Protein AF-A0A914YMR9-F1 (afdb_monomer_lite)

Secondary structure (DSSP, 8-state):
----TTTGGGG-HHHHHHHHHHHS-SS--HHHHHHHHHHHT--HHHHHHHHGGG-S-----HHHHH-HHHHHHHT---TTS----TTGGGHHHHHHHHH-----HHHHHHHHHHHHHHHHHHHHHHHHHHHTT-

Sequence (134 aa):
MCVCKWIRKYQDLERVDSLYQKESPDVMDIEDLVATAKKFKHCPYFKTQSMLENADLVLLPYNYVFDPKVRSAMKIQLKGNILIIDEAHNLESTCEDSVSIEWSSKDNALCINEARKVLQLLVDEEERKRDEGV

Radius of gyration: 22.13 Å; chains: 1; bounding box: 65×26×51 Å

Organism: NCBI:txid310955

pLDDT: mean 87.59, std 9.96, range [43.69, 97.81]

InterPro domains:
  IPR010614 RAD3-like helicase, DEAD [PF06733] (10-106)
  IPR014013 Helicase superfamily 1/2, ATP-binding domain, DinG/Rad3-type [PS51193] (1-134)
  IPR027417 P-loop containing nucleoside triphosphate hydrolase [G3DSA:3.40.50.300] (1-131)
  IPR045028 Helicase superfamily 1/2, DinG/Rad3-like [PTHR11472] (9-128)

Foldseek 3Di:
DDDDQAAVVVPPPVVLVVQCVVPQDPDDDPVSLVVSCVVVSHDSVVVVLVCQVVDPDDDDDLCCVQQPVNVVVSVDDCPPHDDDDDPCVCVVVVNVVSPDDDDDPVVVVVVVVVVVVVVVVVVVVVVVCVVVVD

Structure (mmCIF, N/CA/C/O backbone):
data_AF-A0A914YMR9-F1
#
_entry.id   AF-A0A914YMR9-F1
#
loop_
_atom_site.group_PDB
_atom_site.id
_atom_site.type_symbol
_atom_site.label_atom_id
_atom_site.label_alt_id
_atom_site.label_comp_id
_atom_site.label_asym_id
_atom_site.label_entity_id
_atom_site.label_seq_id
_atom_site.pdbx_PDB_ins_code
_atom_site.Cartn_x
_atom_site.Cartn_y
_atom_site.Cartn_z
_atom_site.occupancy
_atom_site.B_iso_or_equiv
_atom_site.auth_seq_id
_atom_site.auth_comp_id
_atom_site.auth_asym_id
_atom_site.auth_atom_id
_atom_site.pdbx_PDB_model_num
ATOM 1 N N . MET A 1 1 ? 23.369 2.412 5.338 1.00 43.69 1 MET A N 1
ATOM 2 C CA . MET A 1 1 ? 22.050 1.744 5.397 1.00 43.69 1 MET A CA 1
ATOM 3 C C . MET A 1 1 ? 21.226 2.417 6.495 1.00 43.69 1 MET A C 1
ATOM 5 O O . MET A 1 1 ? 21.575 2.289 7.662 1.00 43.69 1 MET A O 1
ATOM 9 N N . CYS A 1 2 ? 20.218 3.222 6.147 1.00 48.56 2 CYS A N 1
ATOM 10 C CA . CYS A 1 2 ? 19.389 3.916 7.140 1.00 48.56 2 CYS A CA 1
ATOM 11 C C . CYS A 1 2 ? 18.369 2.941 7.734 1.00 48.56 2 CYS A C 1
ATOM 13 O O . CYS A 1 2 ? 17.413 2.559 7.066 1.00 48.56 2 CYS A O 1
ATOM 15 N N . VAL A 1 3 ? 18.564 2.530 8.986 1.00 72.69 3 VAL A N 1
ATOM 16 C CA . VAL A 1 3 ? 17.576 1.725 9.715 1.00 72.69 3 VAL A CA 1
ATOM 17 C C . VAL A 1 3 ? 16.615 2.679 10.416 1.00 72.69 3 VAL A C 1
ATOM 19 O O . VAL A 1 3 ? 17.034 3.511 11.222 1.00 72.69 3 VAL A O 1
ATOM 22 N N . CYS A 1 4 ? 15.319 2.571 10.121 1.00 77.69 4 CYS A N 1
ATOM 23 C CA . CYS A 1 4 ? 14.297 3.356 10.806 1.00 77.69 4 CYS A CA 1
ATOM 24 C C . CYS A 1 4 ? 14.356 3.093 12.320 1.00 77.69 4 CYS A C 1
ATOM 26 O O . CYS A 1 4 ? 14.244 1.953 12.768 1.00 77.69 4 CYS A O 1
ATOM 28 N N . LYS A 1 5 ? 14.474 4.153 13.130 1.00 78.62 5 LYS A N 1
ATOM 29 C CA . LYS A 1 5 ? 14.534 4.077 14.606 1.00 78.62 5 LYS A CA 1
ATOM 30 C C . LYS A 1 5 ? 13.371 3.290 15.233 1.00 78.62 5 LYS A C 1
ATOM 32 O O . LYS A 1 5 ? 13.504 2.763 16.334 1.00 78.62 5 LYS A O 1
ATOM 37 N N . TRP A 1 6 ? 12.242 3.217 14.535 1.00 79.62 6 TRP A N 1
ATOM 38 C CA . TRP A 1 6 ? 10.972 2.713 15.045 1.00 79.62 6 TRP A CA 1
ATOM 39 C C . TRP A 1 6 ? 10.665 1.283 14.580 1.00 79.62 6 TRP A C 1
ATOM 41 O O . TRP A 1 6 ? 9.792 0.643 15.156 1.00 79.62 6 TRP A O 1
ATOM 51 N N . ILE A 1 7 ? 11.407 0.753 13.595 1.00 75.19 7 ILE A N 1
ATOM 52 C CA . ILE A 1 7 ? 11.175 -0.598 13.053 1.00 75.19 7 ILE A CA 1
ATOM 53 C C . ILE A 1 7 ? 11.583 -1.697 14.039 1.00 75.19 7 ILE A C 1
ATOM 55 O O . ILE A 1 7 ? 10.900 -2.703 14.165 1.00 75.19 7 ILE A O 1
ATOM 59 N N . ARG A 1 8 ? 12.657 -1.487 14.813 1.00 63.59 8 ARG A N 1
ATOM 60 C CA . ARG A 1 8 ? 13.164 -2.485 15.776 1.00 63.59 8 ARG A CA 1
ATOM 61 C C . ARG A 1 8 ? 12.211 -2.731 16.946 1.00 63.59 8 ARG A C 1
ATOM 63 O O . ARG A 1 8 ? 12.242 -3.795 17.543 1.00 63.59 8 ARG A O 1
ATOM 70 N N . LYS A 1 9 ? 11.360 -1.754 17.265 1.00 61.53 9 LYS A N 1
ATOM 71 C CA . LYS A 1 9 ? 10.364 -1.855 18.340 1.00 61.53 9 LYS A CA 1
ATOM 72 C C . LYS A 1 9 ? 9.051 -2.500 17.897 1.00 61.53 9 LYS A C 1
ATOM 74 O O . LYS A 1 9 ? 8.181 -2.692 18.732 1.00 61.53 9 LYS A O 1
ATOM 79 N N . TYR A 1 10 ? 8.925 -2.858 16.616 1.00 63.47 10 TYR A N 1
ATOM 80 C CA . TYR A 1 10 ? 7.793 -3.637 16.110 1.00 63.47 10 TYR A CA 1
ATOM 81 C C . TYR A 1 10 ? 7.740 -5.059 16.694 1.00 63.47 10 TYR A C 1
ATOM 83 O O . TYR A 1 10 ? 6.703 -5.698 16.648 1.00 63.47 10 TYR A O 1
ATOM 91 N N . GLN A 1 11 ? 8.840 -5.561 17.259 1.00 63.53 11 GLN A N 1
ATOM 92 C CA . GLN A 1 11 ? 8.945 -6.954 17.703 1.00 63.53 11 GLN A CA 1
ATOM 93 C C . GLN A 1 11 ? 8.180 -7.273 19.005 1.00 63.53 11 GLN A C 1
ATOM 95 O O . GLN A 1 11 ? 8.029 -8.447 19.319 1.00 63.53 11 GLN A O 1
ATOM 100 N N . ASP A 1 12 ? 7.684 -6.271 19.740 1.00 72.56 12 ASP A N 1
ATOM 101 C CA . ASP A 1 12 ? 6.916 -6.449 20.988 1.00 72.56 12 ASP A CA 1
ATOM 102 C C . ASP A 1 12 ? 5.435 -6.072 20.775 1.00 72.56 12 ASP A C 1
ATOM 104 O O . ASP A 1 12 ? 4.950 -5.047 21.260 1.00 72.56 12 ASP A O 1
ATOM 108 N N . LEU A 1 13 ? 4.740 -6.860 19.945 1.00 68.62 13 LEU A N 1
ATOM 109 C CA . LEU A 1 13 ? 3.373 -6.572 19.487 1.00 68.62 13 LEU A CA 1
ATOM 110 C C . LEU A 1 13 ? 2.341 -6.609 20.620 1.00 68.62 13 LEU A C 1
ATOM 112 O O . LEU A 1 13 ? 1.563 -5.668 20.756 1.00 68.62 13 LEU A O 1
ATOM 116 N N . GLU A 1 14 ? 2.381 -7.626 21.484 1.00 76.31 14 GLU A N 1
ATOM 117 C CA . GLU A 1 14 ? 1.386 -7.821 22.554 1.00 76.31 14 GLU A CA 1
ATOM 118 C C . GLU A 1 14 ? 1.354 -6.646 23.545 1.00 76.31 14 GLU A C 1
ATOM 120 O O . GLU A 1 14 ? 0.294 -6.142 23.942 1.00 76.31 14 GLU A O 1
ATOM 125 N N . ARG A 1 15 ? 2.536 -6.142 23.921 1.00 80.00 15 ARG A N 1
ATOM 126 C CA . ARG A 1 15 ? 2.648 -4.972 24.794 1.00 80.00 15 ARG A CA 1
ATOM 127 C C . ARG A 1 15 ? 2.110 -3.715 24.114 1.00 80.00 15 ARG A C 1
ATOM 129 O O . ARG A 1 15 ? 1.497 -2.878 24.770 1.00 80.00 15 ARG A O 1
ATOM 136 N N . VAL A 1 16 ? 2.355 -3.545 22.818 1.00 79.62 16 VAL A N 1
ATOM 137 C CA . VAL A 1 16 ? 1.889 -2.366 22.076 1.00 79.62 16 VAL A CA 1
ATOM 138 C C . VAL A 1 16 ? 0.377 -2.421 21.856 1.00 79.62 16 VAL A C 1
ATOM 140 O O . VAL A 1 16 ? -0.281 -1.390 21.967 1.00 79.62 16 VAL A O 1
ATOM 143 N N . ASP A 1 17 ? -0.198 -3.595 21.604 1.00 83.12 17 ASP A N 1
ATOM 144 C CA . ASP A 1 17 ? -1.645 -3.772 21.441 1.00 83.12 17 ASP A CA 1
ATOM 145 C C . ASP A 1 17 ? -2.414 -3.404 22.714 1.00 83.12 17 ASP A C 1
ATOM 147 O O . ASP A 1 17 ? -3.349 -2.605 22.652 1.00 83.12 17 ASP A O 1
ATOM 151 N N . SER A 1 18 ? -1.954 -3.868 23.879 1.00 84.00 18 SER A N 1
ATOM 152 C CA . SER A 1 18 ? -2.572 -3.514 25.167 1.00 84.00 18 SER A CA 1
ATOM 153 C C . SER A 1 18 ? -2.491 -2.016 25.500 1.00 84.00 18 SER A C 1
ATOM 155 O O . SER A 1 18 ? -3.432 -1.453 26.063 1.00 84.00 18 SER A O 1
ATOM 157 N N . LEU A 1 19 ? -1.399 -1.337 25.127 1.00 84.19 19 LEU A N 1
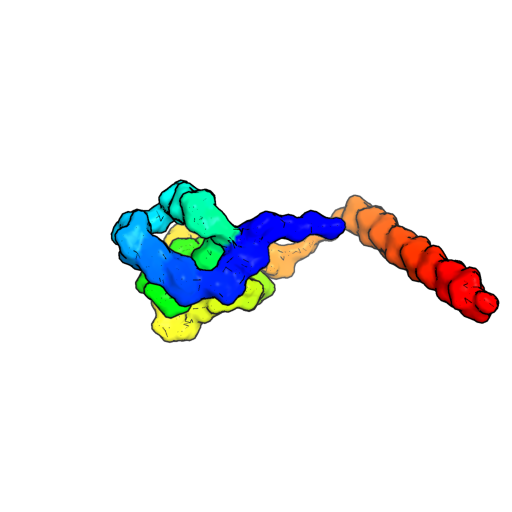ATOM 158 C CA . LEU A 1 19 ? -1.264 0.118 25.286 1.00 84.19 19 LEU A CA 1
ATOM 159 C C . LEU A 1 19 ? -2.244 0.882 24.395 1.00 84.19 19 LEU A C 1
ATOM 161 O O . LEU A 1 19 ? -2.878 1.834 24.852 1.00 84.19 19 LEU A O 1
ATOM 165 N N . TYR A 1 20 ? -2.387 0.442 23.144 1.00 85.75 20 TYR A N 1
ATOM 166 C CA . TYR A 1 20 ? -3.351 1.010 22.209 1.00 85.75 20 TYR A CA 1
ATOM 167 C C . TYR A 1 20 ? -4.777 0.838 22.720 1.00 85.75 20 TYR A C 1
ATOM 169 O O . TYR A 1 20 ? -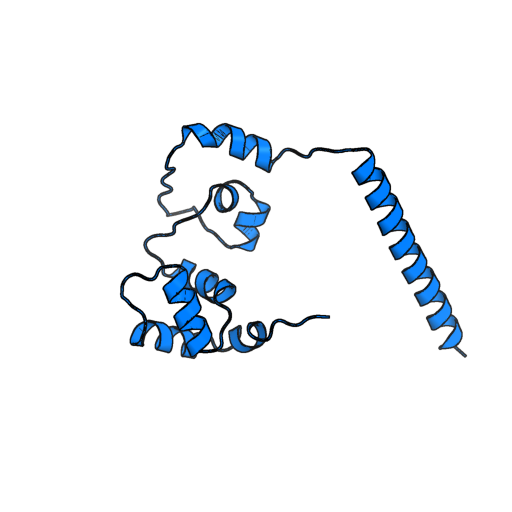5.513 1.814 22.769 1.00 85.75 20 TYR A O 1
ATOM 177 N N . GLN A 1 21 ? -5.148 -0.351 23.184 1.00 83.62 21 GLN A N 1
ATOM 178 C CA . GLN A 1 21 ? -6.498 -0.612 23.680 1.00 83.62 21 GLN A CA 1
ATOM 179 C C . GLN A 1 21 ? -6.862 0.222 24.920 1.00 83.62 21 GLN A C 1
ATOM 181 O O . GLN A 1 21 ? -8.028 0.534 25.138 1.00 83.62 21 GLN A O 1
ATOM 186 N N . LYS A 1 22 ? -5.873 0.586 25.745 1.00 83.94 22 LYS A N 1
ATOM 187 C CA . LYS A 1 22 ? -6.096 1.344 26.982 1.00 83.94 22 LYS A CA 1
ATOM 188 C C . LYS A 1 22 ? -6.141 2.859 26.782 1.00 83.94 22 LYS A C 1
ATOM 190 O O . LYS A 1 22 ? -6.833 3.543 27.531 1.00 83.94 22 LYS A O 1
ATOM 195 N N . GLU A 1 23 ? -5.340 3.388 25.861 1.00 80.75 23 GLU A N 1
ATOM 196 C CA . GLU A 1 23 ? -5.101 4.834 25.752 1.00 80.75 23 GLU A CA 1
ATOM 197 C C . GLU A 1 23 ? -5.553 5.450 24.424 1.00 80.75 23 GLU A C 1
ATOM 199 O O . GLU A 1 23 ? -5.457 6.669 24.277 1.00 80.75 23 GLU A O 1
ATOM 204 N N . SER A 1 24 ? -6.027 4.645 23.470 1.00 79.38 24 SER A N 1
ATOM 205 C CA . SER A 1 24 ? -6.518 5.159 22.189 1.00 79.38 24 SER A CA 1
ATOM 206 C C . SER A 1 24 ? -7.979 5.594 22.277 1.00 79.38 24 SER A C 1
ATOM 208 O O . SER A 1 24 ? -8.753 4.977 23.013 1.00 79.38 24 SER A O 1
ATOM 210 N N . PRO A 1 25 ? -8.377 6.622 21.510 1.00 79.62 25 PRO A N 1
ATOM 211 C CA . PRO A 1 25 ? -9.785 6.908 21.273 1.00 79.62 25 PRO A CA 1
ATOM 212 C C . PRO A 1 25 ? -10.476 5.740 20.550 1.00 79.62 25 PRO A C 1
ATOM 214 O O . PRO A 1 25 ? -9.821 4.917 19.911 1.00 79.62 25 PRO A O 1
ATOM 217 N N . ASP A 1 26 ? -11.806 5.698 20.657 1.00 79.44 26 ASP A N 1
ATOM 218 C CA . ASP A 1 26 ? -12.657 4.641 20.085 1.00 79.44 26 ASP A CA 1
ATOM 219 C C . ASP A 1 26 ? -12.586 4.610 18.546 1.00 79.44 26 ASP A C 1
ATOM 221 O O . ASP A 1 26 ? -12.527 3.555 17.923 1.00 79.44 26 ASP A O 1
ATOM 225 N N . VAL A 1 27 ? -12.493 5.793 17.930 1.00 84.81 27 VAL A N 1
ATOM 226 C CA . VAL A 1 27 ? -12.213 5.971 16.502 1.00 84.81 27 VAL A CA 1
ATOM 227 C C . VAL A 1 27 ? -10.924 6.768 16.377 1.00 84.81 27 VAL A C 1
ATOM 229 O O . VAL A 1 27 ? -10.825 7.867 16.916 1.00 84.81 27 VAL A O 1
ATOM 232 N N . MET A 1 28 ? -9.939 6.195 15.688 1.00 86.12 28 MET A N 1
ATOM 233 C CA . MET A 1 28 ? -8.610 6.774 15.509 1.00 86.12 28 MET A CA 1
ATOM 234 C C . MET A 1 28 ? -8.430 7.221 14.060 1.00 86.12 28 MET A C 1
ATOM 236 O O . MET A 1 28 ? -8.537 6.402 13.146 1.00 86.12 28 MET A O 1
ATOM 240 N N . ASP A 1 29 ? -8.118 8.498 13.857 1.00 90.06 29 ASP A N 1
ATOM 241 C CA . ASP A 1 29 ? -7.671 9.007 12.562 1.00 90.06 29 ASP A CA 1
ATOM 242 C C . ASP A 1 29 ? -6.142 8.871 12.388 1.00 90.06 29 ASP A C 1
ATOM 244 O O . ASP A 1 29 ? -5.427 8.274 13.204 1.00 90.06 29 ASP A O 1
ATOM 248 N N . ILE A 1 30 ? -5.616 9.369 11.268 1.00 91.00 30 ILE A N 1
ATOM 249 C CA . ILE A 1 30 ? -4.187 9.257 10.951 1.00 91.00 30 ILE A CA 1
ATOM 250 C C . ILE A 1 30 ? -3.352 10.089 11.936 1.00 91.00 30 ILE A C 1
ATOM 252 O O . ILE A 1 30 ? -2.258 9.677 12.341 1.00 91.00 30 ILE A O 1
ATOM 256 N N . GLU A 1 31 ? -3.852 11.250 12.336 1.00 92.00 31 GLU A N 1
ATOM 257 C CA . GLU A 1 31 ? -3.211 12.187 13.245 1.00 92.00 31 GLU A CA 1
ATOM 258 C C . GLU A 1 31 ? -3.084 11.592 14.655 1.00 92.00 31 GL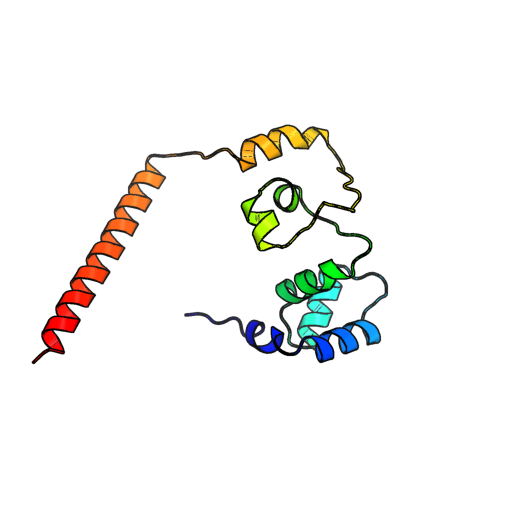U A C 1
ATOM 260 O O . GLU A 1 31 ? -1.986 11.595 15.232 1.00 92.00 31 GLU A O 1
ATOM 265 N N . ASP A 1 32 ? -4.159 10.997 15.165 1.00 91.50 32 ASP A N 1
ATOM 266 C CA . ASP A 1 32 ? -4.222 10.287 16.441 1.00 91.50 32 ASP A CA 1
ATOM 267 C C . ASP A 1 32 ? -3.309 9.064 16.449 1.00 91.50 32 ASP A C 1
ATOM 269 O O . ASP A 1 32 ? -2.562 8.834 17.411 1.00 91.50 32 ASP A O 1
ATOM 273 N N . LEU A 1 33 ? -3.292 8.303 15.351 1.00 90.12 33 LEU A N 1
ATOM 274 C CA . LEU A 1 33 ? -2.383 7.175 15.176 1.00 90.12 33 LEU A CA 1
ATOM 275 C C . LEU A 1 33 ? -0.928 7.625 15.281 1.00 90.12 33 LEU A C 1
ATOM 277 O O . LEU A 1 33 ? -0.129 6.998 15.981 1.00 90.12 33 LEU A O 1
ATOM 281 N N . VAL A 1 34 ? -0.561 8.709 14.595 1.00 91.31 34 VAL A N 1
ATOM 282 C CA . VAL A 1 34 ? 0.803 9.244 14.614 1.00 91.31 34 VAL A CA 1
ATOM 283 C C . VAL A 1 34 ? 1.161 9.791 15.998 1.00 91.31 34 VAL A C 1
ATOM 285 O O . VAL A 1 34 ? 2.289 9.582 16.461 1.00 91.31 34 VAL A O 1
ATOM 288 N N . ALA A 1 35 ? 0.238 10.475 16.676 1.00 90.75 35 ALA A N 1
ATOM 289 C CA . ALA A 1 35 ? 0.445 10.996 18.026 1.00 90.75 35 ALA A CA 1
ATOM 290 C C . ALA A 1 35 ? 0.673 9.862 19.039 1.00 90.75 35 ALA A C 1
ATOM 292 O O . ALA A 1 35 ? 1.671 9.861 19.773 1.00 90.75 35 ALA A O 1
ATOM 293 N N . THR A 1 36 ? -0.192 8.851 19.007 1.00 89.56 36 THR A N 1
ATOM 294 C CA . THR A 1 36 ? -0.109 7.646 19.840 1.00 89.56 36 THR A CA 1
ATOM 295 C C . THR A 1 36 ? 1.180 6.876 19.555 1.00 89.56 36 THR A C 1
ATOM 297 O O . THR A 1 36 ? 1.924 6.511 20.474 1.00 89.56 36 THR A O 1
ATOM 300 N N . ALA A 1 37 ? 1.543 6.750 18.278 1.00 88.62 37 ALA A N 1
ATOM 301 C CA . ALA A 1 37 ? 2.760 6.064 17.884 1.00 88.62 37 ALA A CA 1
ATOM 302 C C . ALA A 1 37 ? 4.017 6.751 18.400 1.00 88.62 37 ALA A C 1
ATOM 304 O O . ALA A 1 37 ? 4.912 6.089 18.939 1.00 88.62 37 ALA A O 1
ATOM 305 N N . LYS A 1 38 ? 4.060 8.087 18.319 1.00 88.31 38 LYS A N 1
ATOM 306 C CA . LYS A 1 38 ? 5.146 8.902 18.876 1.00 88.31 38 LYS A CA 1
ATOM 307 C C . LYS A 1 38 ? 5.279 8.720 20.386 1.00 88.31 38 LYS A C 1
ATOM 309 O O . LYS A 1 38 ? 6.405 8.562 20.866 1.00 88.31 38 LYS A O 1
ATOM 314 N N . LYS A 1 39 ? 4.158 8.696 21.114 1.00 88.38 39 LYS A N 1
ATOM 315 C CA . LY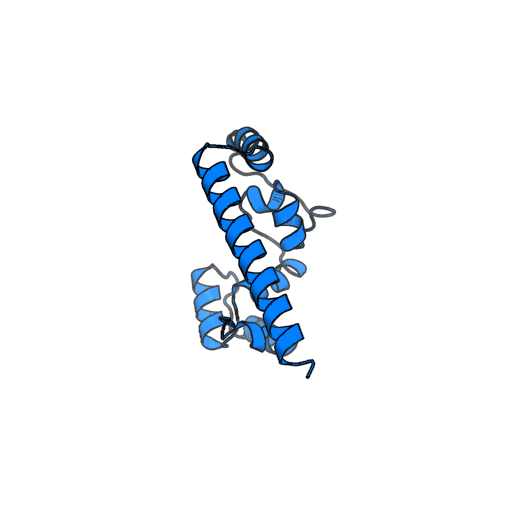S A 1 39 ? 4.119 8.481 22.569 1.00 88.38 39 LYS A CA 1
ATOM 316 C C . LYS A 1 39 ? 4.733 7.133 22.953 1.00 88.38 39 LYS A C 1
ATOM 318 O O . LYS A 1 39 ? 5.617 7.077 23.809 1.00 88.38 39 LYS A O 1
ATOM 323 N N . PHE A 1 40 ? 4.338 6.063 22.266 1.00 86.12 40 PHE A N 1
ATOM 324 C CA . PHE A 1 40 ? 4.782 4.698 22.572 1.00 86.12 40 PHE A CA 1
ATOM 325 C C . PHE A 1 40 ? 6.078 4.273 21.884 1.00 86.12 40 PHE A C 1
ATOM 327 O O . PHE A 1 40 ? 6.622 3.203 22.160 1.00 86.12 40 PHE A O 1
ATOM 334 N N . LYS A 1 41 ? 6.648 5.137 21.046 1.00 86.31 41 LYS A N 1
ATOM 335 C CA . LYS A 1 41 ? 7.908 4.877 20.353 1.00 86.31 41 LYS A CA 1
ATOM 336 C C . LYS A 1 41 ? 7.842 3.702 19.354 1.00 86.31 41 LYS A C 1
ATOM 338 O O . LYS A 1 41 ? 8.853 3.016 19.214 1.00 86.31 41 LYS A O 1
ATOM 343 N N . HIS A 1 42 ? 6.729 3.488 18.634 1.00 86.25 42 HIS A N 1
ATOM 344 C CA . HIS A 1 42 ? 6.636 2.469 17.563 1.00 86.25 42 HIS A CA 1
ATOM 345 C C . HIS A 1 42 ? 6.347 3.044 16.162 1.00 86.25 42 HIS A C 1
ATOM 347 O O . HIS A 1 42 ? 5.981 4.206 15.991 1.00 86.25 42 HIS A O 1
ATOM 353 N N . CYS A 1 43 ? 6.525 2.215 15.133 1.00 88.31 43 CYS A N 1
ATOM 354 C CA . CYS A 1 43 ? 6.235 2.602 13.758 1.00 88.31 43 CYS A CA 1
ATOM 355 C C . CYS A 1 43 ? 4.718 2.538 13.481 1.00 88.31 43 CYS A C 1
ATOM 357 O O . CYS A 1 43 ? 4.157 1.445 13.591 1.00 88.31 43 CYS A O 1
ATOM 359 N N . PRO A 1 44 ? 4.048 3.651 13.121 1.00 89.50 44 PRO A N 1
ATOM 360 C CA . PRO A 1 44 ? 2.609 3.649 12.837 1.00 89.50 44 PRO A CA 1
ATOM 361 C C . PRO A 1 44 ? 2.261 2.793 11.614 1.00 89.50 44 PRO A C 1
ATOM 363 O O . PRO A 1 44 ? 1.277 2.072 11.653 1.00 89.50 44 PRO A O 1
ATOM 366 N N . TYR A 1 45 ? 3.120 2.783 10.589 1.00 89.56 45 TYR A N 1
ATOM 367 C CA . TYR A 1 45 ? 2.943 1.982 9.371 1.00 89.56 45 TYR A CA 1
ATOM 368 C C . TYR A 1 45 ? 2.771 0.481 9.650 1.00 89.56 45 TYR A C 1
ATOM 370 O O . TYR A 1 45 ? 1.863 -0.160 9.138 1.00 89.56 45 TYR A O 1
ATOM 378 N N . PHE A 1 46 ? 3.641 -0.101 10.476 1.00 86.81 46 PHE A N 1
ATOM 379 C CA . PHE A 1 46 ? 3.538 -1.528 10.781 1.00 86.81 46 PHE A CA 1
ATOM 380 C C . PHE A 1 46 ? 2.438 -1.828 11.806 1.00 86.81 46 PHE A C 1
ATOM 382 O O . PHE A 1 46 ? 1.904 -2.934 11.827 1.00 86.81 46 PHE A O 1
ATOM 389 N N . LYS A 1 47 ? 2.080 -0.845 12.642 1.00 87.12 47 LYS A N 1
ATOM 390 C CA . LYS A 1 47 ? 0.970 -0.971 13.590 1.00 87.12 47 LYS A CA 1
ATOM 391 C C . LYS A 1 47 ? -0.382 -0.987 12.876 1.00 87.12 47 LYS A C 1
ATOM 393 O O . LYS A 1 47 ? -1.211 -1.821 13.207 1.00 87.12 47 LYS A O 1
ATOM 398 N N . THR A 1 48 ? -0.605 -0.138 11.874 1.00 88.62 48 THR A N 1
ATOM 399 C CA . THR A 1 48 ? -1.844 -0.202 11.078 1.00 88.62 48 THR A CA 1
ATOM 400 C C . THR A 1 48 ? -1.973 -1.524 10.341 1.00 88.62 48 THR A C 1
ATOM 402 O O . THR A 1 48 ? -3.067 -2.072 10.261 1.00 88.62 48 THR A O 1
ATOM 405 N N . GLN A 1 49 ? -0.855 -2.088 9.877 1.00 87.88 49 GLN A N 1
ATOM 406 C CA . GLN A 1 49 ? -0.861 -3.411 9.264 1.00 87.88 49 GLN A CA 1
ATOM 407 C C . GLN A 1 49 ? -1.285 -4.518 10.243 1.00 87.88 49 GLN A C 1
ATOM 409 O O . GLN A 1 49 ? -2.007 -5.419 9.833 1.00 87.88 49 GLN A O 1
ATOM 414 N N . SER A 1 50 ? -0.881 -4.465 11.521 1.00 86.06 50 SER A N 1
ATOM 415 C CA . SER A 1 50 ? -1.336 -5.450 12.518 1.00 86.06 50 SER A CA 1
ATOM 416 C C . SER A 1 50 ? -2.783 -5.219 12.962 1.00 86.06 50 SER A C 1
ATOM 418 O O . SER A 1 50 ? -3.486 -6.170 13.280 1.00 86.06 50 SER A O 1
ATOM 420 N N . MET A 1 51 ? -3.255 -3.969 12.952 1.00 87.31 51 MET A N 1
ATOM 421 C CA . MET A 1 51 ? -4.652 -3.639 13.259 1.00 87.31 51 MET A CA 1
ATOM 422 C C . MET A 1 51 ? -5.629 -4.145 12.192 1.00 87.31 51 MET A C 1
ATOM 424 O O . MET A 1 51 ? -6.781 -4.402 12.520 1.00 87.31 51 MET A O 1
ATOM 428 N N . LEU A 1 52 ? -5.170 -4.332 10.949 1.00 89.38 52 LEU A N 1
ATOM 429 C CA . LEU A 1 52 ? -5.995 -4.798 9.831 1.00 89.38 52 LEU A CA 1
ATOM 430 C C . LEU A 1 52 ? -6.705 -6.132 10.115 1.00 89.38 52 LEU A C 1
ATOM 432 O O . LEU A 1 52 ? -7.823 -6.327 9.654 1.00 89.38 52 LEU A O 1
ATOM 436 N N . GLU A 1 53 ? -6.077 -7.036 10.873 1.00 86.25 53 GLU A N 1
ATOM 437 C CA . GLU A 1 53 ? -6.638 -8.360 11.189 1.00 86.25 53 GLU A CA 1
ATOM 438 C C . GLU A 1 53 ? -7.876 -8.292 12.096 1.00 86.25 53 GLU A C 1
ATOM 440 O O . GLU A 1 53 ? -8.722 -9.179 12.030 1.00 86.25 53 GLU A O 1
ATOM 445 N N . ASN A 1 54 ? -7.995 -7.239 12.910 1.00 86.31 54 ASN A N 1
ATOM 446 C CA . ASN A 1 54 ? -9.077 -7.061 13.884 1.00 86.31 54 ASN A CA 1
ATOM 447 C C . ASN A 1 54 ? -9.968 -5.846 13.564 1.00 86.31 54 ASN A C 1
ATOM 449 O O . ASN A 1 54 ? -10.731 -5.411 14.421 1.00 86.31 54 ASN A O 1
ATOM 453 N N . ALA A 1 55 ? -9.829 -5.250 12.377 1.00 89.38 55 ALA A N 1
ATOM 454 C CA . ALA A 1 55 ? -10.569 -4.053 11.999 1.00 89.38 55 ALA A CA 1
ATOM 455 C C . ALA A 1 55 ? -11.932 -4.406 11.385 1.00 89.38 55 ALA A C 1
ATOM 457 O O . ALA A 1 55 ? -12.001 -5.185 10.436 1.00 89.38 55 ALA A O 1
ATOM 458 N N . ASP A 1 56 ? -12.996 -3.764 11.869 1.00 90.69 56 ASP A N 1
ATOM 459 C CA . ASP A 1 56 ? -14.348 -3.910 11.308 1.00 90.69 56 ASP A CA 1
ATOM 460 C C . ASP A 1 56 ? -14.545 -3.095 10.017 1.00 90.69 56 ASP A C 1
ATOM 462 O O . ASP A 1 56 ? -15.299 -3.482 9.124 1.00 90.69 56 ASP A O 1
ATOM 466 N N . LEU A 1 57 ? -13.858 -1.952 9.911 1.00 91.88 57 LEU A N 1
ATOM 467 C CA . LEU A 1 57 ? -13.897 -1.051 8.763 1.00 91.88 57 LEU A CA 1
ATOM 468 C C . LEU A 1 57 ? -12.477 -0.635 8.389 1.00 91.88 57 LEU A C 1
ATOM 470 O O . LEU A 1 57 ? -11.705 -0.177 9.230 1.00 91.88 57 LEU A O 1
ATOM 474 N N . VAL A 1 58 ? -12.156 -0.744 7.103 1.00 92.12 58 VAL A N 1
ATOM 475 C CA . VAL A 1 58 ? -10.851 -0.359 6.568 1.00 92.12 58 VAL A CA 1
ATOM 476 C C . VAL A 1 58 ? -11.069 0.591 5.403 1.00 92.12 58 VAL A C 1
ATOM 478 O O . VAL A 1 58 ? -11.660 0.221 4.390 1.00 92.12 58 VAL A O 1
ATOM 481 N N . LEU A 1 59 ? -10.570 1.816 5.543 1.00 93.12 59 LEU A N 1
ATOM 482 C CA . LEU A 1 59 ? -10.556 2.794 4.461 1.00 93.12 59 LEU A CA 1
ATOM 483 C C . LEU A 1 59 ? -9.267 2.613 3.661 1.00 93.12 59 LEU A C 1
ATOM 485 O O . LEU A 1 59 ? -8.167 2.739 4.200 1.00 93.12 59 LEU A O 1
ATOM 489 N N . LEU A 1 60 ? -9.405 2.283 2.379 1.00 92.50 60 LEU A N 1
ATOM 490 C CA . LEU A 1 60 ? -8.286 1.984 1.492 1.00 92.50 60 LEU A CA 1
ATOM 491 C C . LEU A 1 60 ? -8.403 2.800 0.204 1.00 92.50 60 LEU A C 1
ATOM 493 O O . LEU A 1 60 ? -9.490 2.861 -0.372 1.00 92.50 60 LEU A O 1
ATOM 497 N N . PRO A 1 61 ? -7.298 3.367 -0.305 1.00 92.31 61 PRO A N 1
ATOM 498 C CA . PRO A 1 61 ? -7.267 3.873 -1.668 1.00 92.31 61 PRO A CA 1
ATOM 499 C C . PRO A 1 61 ? -7.340 2.713 -2.675 1.00 92.31 61 PRO A C 1
ATOM 501 O O . PRO A 1 61 ? -6.949 1.580 -2.377 1.00 92.31 61 PRO A O 1
ATOM 504 N N . TYR A 1 62 ? -7.780 2.989 -3.901 1.00 93.75 62 TYR A N 1
ATOM 505 C CA . TYR A 1 62 ? -7.984 1.965 -4.932 1.00 93.75 62 TYR A CA 1
ATOM 506 C C . TYR A 1 62 ? -6.752 1.109 -5.236 1.00 93.75 62 TYR A C 1
ATOM 508 O O . TYR A 1 62 ? -6.872 -0.108 -5.382 1.00 93.75 62 TYR A O 1
ATOM 516 N N . ASN A 1 63 ? -5.555 1.698 -5.284 1.00 91.19 63 ASN A N 1
ATOM 517 C CA . ASN A 1 63 ? -4.335 0.956 -5.604 1.00 91.19 63 ASN A CA 1
ATOM 518 C C . ASN A 1 63 ? -4.034 -0.159 -4.584 1.00 91.19 63 ASN A C 1
ATOM 520 O O . ASN A 1 63 ? -3.434 -1.163 -4.942 1.00 91.19 63 ASN A O 1
ATOM 524 N N . TYR A 1 64 ? -4.513 -0.062 -3.341 1.00 92.69 64 TYR A N 1
ATOM 525 C CA . TYR A 1 64 ? -4.333 -1.117 -2.335 1.00 92.69 64 TYR A CA 1
ATOM 526 C C . TYR A 1 64 ? -5.214 -2.345 -2.602 1.00 92.69 64 TYR A C 1
ATOM 528 O O . TYR A 1 64 ? -4.931 -3.437 -2.105 1.00 92.69 64 TYR A O 1
ATOM 536 N N . VAL A 1 65 ? -6.279 -2.171 -3.385 1.00 92.69 65 VAL A N 1
ATOM 537 C CA . VAL A 1 65 ? -7.242 -3.215 -3.742 1.00 92.69 65 VAL A CA 1
ATOM 538 C C . VAL A 1 65 ? -6.946 -3.783 -5.131 1.00 92.69 65 VAL A C 1
ATOM 540 O O . VAL A 1 65 ? -6.995 -5.007 -5.310 1.00 92.69 65 VAL A O 1
ATOM 543 N N . PHE A 1 66 ? -6.632 -2.911 -6.094 1.00 91.44 66 PHE A N 1
ATOM 544 C CA . PHE A 1 66 ? -6.545 -3.255 -7.515 1.00 91.44 66 PHE A CA 1
ATOM 545 C C . PHE A 1 66 ? -5.122 -3.492 -8.031 1.00 91.44 66 PHE A C 1
ATOM 547 O O . PHE A 1 66 ? -4.990 -4.246 -8.991 1.00 91.44 66 PHE A O 1
ATOM 554 N N . ASP A 1 67 ? -4.068 -2.975 -7.384 1.00 91.56 67 ASP A N 1
ATOM 555 C CA . ASP A 1 67 ? -2.690 -3.396 -7.680 1.00 91.56 67 ASP A CA 1
ATOM 556 C C . ASP A 1 67 ? -2.378 -4.696 -6.905 1.00 91.56 67 ASP A C 1
ATOM 558 O O . ASP A 1 67 ? -2.272 -4.682 -5.669 1.00 91.56 67 ASP A O 1
ATOM 562 N N . PRO A 1 68 ? -2.190 -5.844 -7.589 1.00 88.62 68 PRO A N 1
ATOM 563 C CA . PRO A 1 68 ? -1.928 -7.115 -6.921 1.00 88.62 68 PRO A CA 1
ATOM 564 C C . PRO A 1 68 ? -0.636 -7.117 -6.094 1.00 88.62 68 PRO A C 1
ATOM 566 O O . PRO A 1 68 ? -0.566 -7.819 -5.080 1.00 88.62 68 PRO A O 1
ATOM 569 N N . LYS A 1 69 ? 0.384 -6.347 -6.500 1.00 90.44 69 LYS A N 1
ATOM 570 C CA . LYS A 1 69 ? 1.670 -6.265 -5.794 1.00 90.44 69 LYS A CA 1
ATOM 571 C C . LYS A 1 69 ? 1.495 -5.540 -4.468 1.00 90.44 69 LYS A C 1
ATOM 573 O O . LYS A 1 69 ? 1.923 -6.056 -3.434 1.00 90.44 69 LYS A O 1
ATOM 578 N N . VAL A 1 70 ? 0.825 -4.386 -4.487 1.00 91.62 70 VAL A N 1
ATOM 579 C CA . VAL A 1 70 ? 0.542 -3.605 -3.272 1.00 91.62 70 VAL A CA 1
ATOM 580 C C . VAL A 1 70 ? -0.369 -4.397 -2.341 1.00 91.62 70 VAL A C 1
ATOM 582 O O . VAL A 1 70 ? -0.054 -4.545 -1.159 1.00 91.62 70 VAL A O 1
ATOM 585 N N . ARG A 1 71 ? -1.444 -4.992 -2.873 1.00 91.94 71 ARG A N 1
ATOM 586 C CA . ARG A 1 71 ? -2.381 -5.803 -2.085 1.00 91.94 71 ARG A CA 1
ATOM 587 C C . ARG A 1 71 ? -1.682 -6.958 -1.368 1.00 91.94 71 ARG A C 1
ATOM 589 O O . ARG A 1 71 ? -1.915 -7.180 -0.179 1.00 91.94 71 ARG A O 1
ATOM 596 N N . SER A 1 72 ? -0.796 -7.668 -2.072 1.00 90.44 72 SER A N 1
ATOM 597 C CA . SER A 1 72 ? -0.016 -8.766 -1.494 1.00 90.44 72 SER A CA 1
ATOM 598 C C . SER A 1 72 ? 0.979 -8.277 -0.440 1.00 90.44 72 SER A C 1
ATOM 600 O O . SER A 1 72 ? 1.126 -8.926 0.594 1.00 90.44 72 SER A O 1
ATOM 602 N N . ALA A 1 73 ? 1.652 -7.146 -0.670 1.00 90.19 73 ALA A N 1
ATOM 603 C CA . ALA A 1 73 ? 2.594 -6.571 0.291 1.00 90.19 73 ALA A CA 1
ATOM 604 C C . ALA A 1 73 ? 1.897 -6.116 1.585 1.00 90.19 73 ALA A C 1
ATOM 606 O O . ALA A 1 73 ? 2.439 -6.283 2.680 1.00 90.19 73 ALA A O 1
ATOM 607 N N . MET A 1 74 ? 0.673 -5.596 1.464 1.00 89.94 74 MET A N 1
ATOM 608 C CA . MET A 1 74 ? -0.139 -5.148 2.595 1.00 89.94 74 MET A CA 1
ATOM 609 C C . MET A 1 74 ? -0.927 -6.266 3.285 1.00 89.94 74 MET A C 1
ATOM 611 O O . MET A 1 74 ? -1.473 -6.023 4.356 1.00 89.94 74 MET A O 1
ATOM 615 N N . LYS A 1 75 ? -0.936 -7.492 2.739 1.00 89.81 75 LYS A N 1
ATOM 616 C CA . LYS A 1 75 ? -1.686 -8.654 3.263 1.00 89.81 75 LYS A CA 1
ATOM 617 C C . LYS A 1 75 ? -3.203 -8.423 3.348 1.00 89.81 75 LYS A C 1
ATOM 619 O O . LYS A 1 75 ? -3.875 -8.987 4.207 1.00 89.81 75 LYS A O 1
ATOM 624 N N . ILE A 1 76 ? -3.753 -7.618 2.442 1.00 91.69 76 ILE A N 1
ATOM 625 C CA . ILE A 1 76 ? -5.190 -7.325 2.413 1.00 91.69 76 ILE A CA 1
ATOM 626 C C . ILE A 1 76 ? -5.939 -8.527 1.831 1.00 91.69 76 ILE A C 1
ATOM 628 O O . ILE A 1 76 ? -5.720 -8.920 0.682 1.00 91.69 76 ILE A O 1
ATOM 632 N N . GLN A 1 77 ? -6.844 -9.101 2.623 1.00 89.94 77 GLN A N 1
ATOM 633 C CA . GLN A 1 77 ? -7.703 -10.210 2.216 1.00 89.94 77 GLN A CA 1
ATOM 634 C C . GLN A 1 77 ? -9.098 -9.684 1.882 1.00 89.94 77 GLN A C 1
ATOM 636 O O . GLN A 1 77 ? -9.748 -9.060 2.710 1.00 89.94 77 GLN A O 1
ATOM 641 N N . LEU A 1 78 ? -9.575 -9.945 0.663 1.00 91.88 78 LEU A N 1
ATOM 642 C CA . LEU A 1 78 ? -10.930 -9.556 0.244 1.00 91.88 78 LEU A CA 1
ATOM 643 C C . LEU A 1 78 ? -11.952 -10.683 0.445 1.00 91.88 78 LEU A C 1
ATOM 645 O O . LEU A 1 78 ? -13.154 -10.444 0.487 1.00 91.88 78 LEU A O 1
ATOM 649 N N . LYS A 1 79 ? -11.489 -11.933 0.553 1.00 93.31 79 LYS A N 1
ATOM 650 C CA . LYS A 1 79 ? -12.372 -13.092 0.698 1.00 93.31 79 LYS A CA 1
ATOM 651 C C . LYS A 1 79 ? -13.047 -13.063 2.069 1.00 93.31 79 LYS A C 1
ATOM 653 O O . LYS A 1 79 ? -12.359 -13.036 3.079 1.00 93.31 79 LYS A O 1
ATOM 658 N N . GLY A 1 80 ? -14.376 -13.143 2.082 1.00 93.62 80 GLY A N 1
ATOM 659 C CA . GLY A 1 80 ? -15.170 -13.087 3.314 1.00 93.62 80 GLY A CA 1
ATOM 660 C C . GLY A 1 80 ? -15.496 -11.668 3.786 1.00 93.62 80 GLY A C 1
ATOM 661 O O . GLY A 1 80 ? -16.221 -11.532 4.762 1.00 93.62 80 GLY A O 1
ATOM 662 N N . ASN A 1 81 ? -15.026 -10.640 3.071 1.00 93.81 81 ASN A N 1
ATOM 663 C CA . ASN A 1 81 ? -15.269 -9.234 3.382 1.00 93.81 81 ASN A CA 1
ATOM 664 C C . ASN A 1 81 ? -16.195 -8.588 2.343 1.00 93.81 81 ASN A C 1
ATOM 666 O O . ASN A 1 81 ? -16.307 -9.058 1.208 1.00 93.81 81 ASN A O 1
ATOM 670 N N . ILE A 1 82 ? -16.844 -7.489 2.731 1.00 96.00 82 ILE A N 1
ATOM 671 C CA . ILE A 1 82 ? -17.641 -6.653 1.828 1.00 96.00 82 ILE A CA 1
ATOM 672 C C . ILE A 1 82 ? -16.748 -5.519 1.326 1.00 96.00 82 ILE A C 1
ATOM 674 O O . ILE A 1 82 ? -16.228 -4.739 2.119 1.00 96.00 82 ILE A O 1
ATOM 678 N N . LEU A 1 83 ? -16.577 -5.426 0.007 1.00 95.31 83 LEU A N 1
ATOM 679 C CA . LEU A 1 83 ? -15.869 -4.319 -0.630 1.00 95.31 83 LEU A CA 1
ATOM 680 C C . LEU A 1 83 ? -16.883 -3.282 -1.116 1.00 95.31 83 LEU A C 1
ATOM 682 O O . LEU A 1 83 ? -17.715 -3.582 -1.971 1.00 95.31 83 LEU A O 1
ATOM 686 N N . ILE A 1 84 ? -16.782 -2.065 -0.587 1.00 96.62 84 ILE A N 1
ATOM 687 C CA . I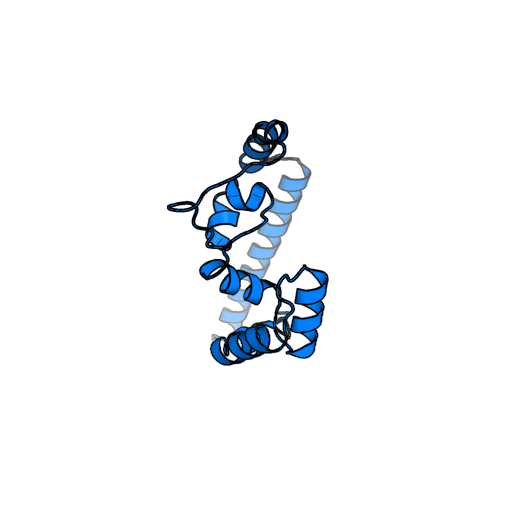LE A 1 84 ? -17.567 -0.911 -1.026 1.00 96.62 84 ILE A CA 1
ATOM 688 C C . ILE A 1 84 ? -16.637 -0.005 -1.825 1.00 96.62 84 ILE A C 1
ATOM 690 O O . ILE A 1 84 ? -15.581 0.390 -1.334 1.00 96.62 84 ILE A O 1
ATOM 694 N N . ILE A 1 85 ? -17.022 0.295 -3.062 1.00 95.81 85 ILE A N 1
ATOM 695 C CA . ILE A 1 85 ? -16.286 1.211 -3.931 1.00 95.81 85 ILE A CA 1
ATOM 696 C C . ILE A 1 85 ? -17.065 2.517 -3.953 1.00 95.81 85 ILE A C 1
ATOM 698 O O . ILE A 1 85 ? -18.141 2.586 -4.546 1.00 95.81 85 ILE A O 1
ATOM 702 N N . ASP A 1 86 ? -16.523 3.526 -3.282 1.00 96.06 86 ASP A N 1
ATOM 703 C CA . ASP A 1 86 ? -17.005 4.895 -3.417 1.00 96.06 86 ASP A CA 1
ATOM 704 C C . ASP A 1 86 ? -16.528 5.477 -4.751 1.00 96.06 86 ASP A C 1
ATOM 706 O O . ASP A 1 86 ? -15.468 5.077 -5.225 1.00 96.06 86 ASP A O 1
ATOM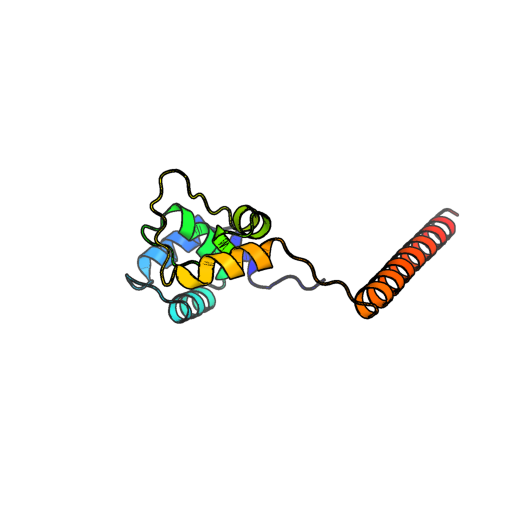 710 N N . GLU A 1 87 ? -17.304 6.364 -5.371 1.00 94.25 87 GLU A N 1
ATOM 711 C CA . GLU A 1 87 ? -16.978 7.018 -6.652 1.00 94.25 87 GLU A CA 1
ATOM 712 C C . GLU A 1 87 ? -16.497 6.070 -7.771 1.00 94.25 87 GLU A C 1
ATOM 714 O O . GLU A 1 87 ? -15.561 6.353 -8.518 1.00 94.25 87 GLU A O 1
ATOM 719 N N . ALA A 1 88 ? -17.168 4.924 -7.931 1.00 93.12 88 ALA A N 1
ATOM 720 C CA . ALA A 1 88 ? -16.755 3.843 -8.837 1.00 93.12 88 ALA A CA 1
ATOM 721 C C . ALA A 1 88 ? -16.587 4.237 -10.322 1.00 93.12 88 ALA A C 1
ATOM 723 O O . ALA A 1 88 ? -16.086 3.440 -11.113 1.00 93.12 88 ALA A O 1
ATOM 724 N N . HIS A 1 89 ? -16.969 5.453 -10.716 1.00 93.69 89 HIS A N 1
ATOM 725 C CA . HIS A 1 89 ? -16.701 5.983 -12.048 1.00 93.69 89 HIS A CA 1
ATOM 726 C C . HIS A 1 89 ? -15.195 6.188 -12.329 1.00 93.69 89 HIS A C 1
ATOM 728 O O . HIS A 1 89 ? -14.791 6.144 -13.485 1.00 93.69 89 HIS A O 1
ATOM 734 N N . ASN A 1 90 ? -14.351 6.338 -11.298 1.00 90.88 90 ASN A N 1
ATOM 735 C CA . ASN A 1 90 ? -12.884 6.410 -11.420 1.00 90.88 90 ASN A CA 1
ATOM 736 C C . ASN A 1 90 ? -12.189 5.034 -11.466 1.00 90.88 90 ASN A C 1
ATOM 738 O O . ASN A 1 90 ? -10.959 4.952 -11.562 1.00 90.88 90 ASN A O 1
ATOM 742 N N . LEU A 1 91 ? -12.947 3.943 -11.335 1.00 92.50 91 LEU A N 1
ATOM 743 C CA . LEU A 1 91 ? -12.382 2.605 -11.188 1.00 92.50 91 LEU A CA 1
ATOM 744 C C . LEU A 1 91 ? -11.663 2.133 -12.456 1.00 92.50 91 LEU A C 1
ATOM 746 O O . LEU A 1 91 ? -10.568 1.583 -12.366 1.00 92.50 91 LEU A O 1
ATOM 750 N N . GLU A 1 92 ? -12.269 2.354 -13.622 1.00 92.75 92 GLU A N 1
ATOM 751 C CA . GLU A 1 92 ? -11.743 1.895 -14.912 1.00 92.75 92 GLU A CA 1
ATOM 752 C C . GLU A 1 92 ? -10.340 2.448 -15.172 1.00 92.75 92 GLU A C 1
ATOM 754 O O . GLU A 1 92 ? -9.400 1.671 -15.344 1.00 92.75 92 GLU A O 1
ATOM 759 N N . SER A 1 93 ? -10.186 3.774 -15.092 1.00 91.94 93 SER A N 1
ATOM 760 C CA . SER A 1 93 ? -8.898 4.440 -15.299 1.00 91.94 93 SER A CA 1
ATOM 761 C C . SER A 1 93 ? -7.852 3.963 -14.293 1.00 91.94 93 SER A C 1
ATOM 763 O O . SER A 1 93 ? -6.709 3.711 -14.650 1.00 91.94 93 SER A O 1
ATOM 765 N N . THR A 1 94 ? -8.247 3.744 -13.035 1.00 90.31 94 THR A N 1
ATOM 766 C CA . THR A 1 94 ? -7.315 3.262 -12.006 1.00 90.31 94 THR A CA 1
ATOM 767 C C . THR A 1 94 ? -6.829 1.839 -12.283 1.00 90.31 94 THR A C 1
ATOM 769 O O . THR A 1 94 ? -5.664 1.513 -12.034 1.00 90.31 94 THR A O 1
ATOM 772 N N . CYS A 1 95 ? -7.707 0.966 -12.781 1.00 90.31 95 CYS A N 1
ATOM 773 C CA . CYS A 1 95 ? -7.330 -0.384 -13.182 1.00 90.31 95 CYS A CA 1
ATOM 774 C C . CYS A 1 95 ? -6.408 -0.374 -14.404 1.00 90.31 95 CYS A C 1
ATOM 776 O O . CYS A 1 95 ? -5.437 -1.129 -14.410 1.00 90.31 95 CYS A O 1
ATOM 778 N N . GLU A 1 96 ? -6.687 0.478 -15.393 1.00 91.44 96 GLU A N 1
ATOM 779 C CA . GLU A 1 96 ? -5.836 0.675 -16.570 1.00 91.44 96 GLU A CA 1
ATOM 780 C C . GLU A 1 96 ? -4.437 1.156 -16.167 1.00 91.44 96 GLU A C 1
ATOM 782 O O . GLU A 1 96 ? -3.441 0.530 -16.536 1.00 91.44 96 GLU A O 1
ATOM 787 N N . ASP A 1 97 ? -4.352 2.183 -15.321 1.00 88.75 97 ASP A N 1
ATOM 788 C CA . ASP A 1 97 ? -3.087 2.730 -14.827 1.00 88.75 97 ASP A CA 1
ATOM 789 C C . ASP A 1 97 ? -2.282 1.696 -14.023 1.00 88.75 97 ASP A C 1
ATOM 791 O O . ASP A 1 97 ? -1.063 1.608 -14.157 1.00 88.75 97 ASP A O 1
ATOM 795 N N . SER A 1 98 ? -2.949 0.862 -13.215 1.00 87.94 98 SER A N 1
ATOM 796 C CA . SER A 1 98 ? -2.286 -0.135 -12.352 1.00 87.94 98 SER A CA 1
ATOM 797 C C . SER A 1 98 ? -1.551 -1.236 -13.130 1.00 87.94 98 SER A C 1
ATOM 799 O O . SER A 1 98 ? -0.664 -1.896 -12.582 1.00 87.94 98 SER A O 1
ATOM 801 N N . VAL A 1 99 ? -1.929 -1.472 -14.389 1.00 87.06 99 VAL A N 1
ATOM 802 C CA . VAL A 1 99 ? -1.293 -2.470 -15.269 1.00 87.06 99 VAL A CA 1
ATOM 803 C C . VAL A 1 99 ? -0.483 -1.840 -16.399 1.00 87.06 99 VAL A C 1
ATOM 805 O O . VAL A 1 99 ? 0.253 -2.551 -17.088 1.00 87.06 99 VAL A O 1
ATOM 808 N N . SER A 1 100 ? -0.596 -0.527 -16.577 1.00 91.31 100 SER A N 1
ATOM 809 C CA . SER A 1 100 ? 0.096 0.215 -17.622 1.00 91.31 100 SER A CA 1
ATOM 810 C C . SER A 1 100 ? 1.490 0.643 -17.176 1.00 91.31 100 SER A C 1
ATOM 812 O O . SER A 1 100 ? 1.766 0.874 -16.000 1.00 91.31 100 SER A O 1
ATOM 814 N N . ILE A 1 101 ? 2.406 0.723 -18.139 1.00 91.25 101 ILE A N 1
ATOM 815 C CA . ILE A 1 101 ? 3.765 1.220 -17.934 1.00 91.25 101 ILE A CA 1
ATOM 816 C C . ILE A 1 101 ? 4.067 2.186 -19.070 1.00 91.25 101 ILE A C 1
ATOM 818 O O . ILE A 1 101 ? 3.970 1.825 -20.243 1.00 91.25 101 ILE A O 1
ATOM 822 N N . GLU A 1 102 ? 4.481 3.396 -18.720 1.00 92.06 102 GLU A N 1
ATOM 823 C CA . GLU A 1 102 ? 5.035 4.346 -19.675 1.00 92.06 102 GLU A CA 1
ATOM 824 C C . GLU A 1 102 ? 6.550 4.158 -19.779 1.00 92.06 102 GLU A C 1
ATOM 826 O O . GLU A 1 102 ? 7.236 3.940 -18.779 1.00 92.06 102 GLU A O 1
ATOM 831 N N . TRP A 1 103 ? 7.079 4.232 -21.000 1.00 95.12 103 TRP A N 1
ATOM 832 C CA . TRP A 1 103 ? 8.504 4.059 -21.264 1.00 95.12 103 TRP A CA 1
ATOM 833 C C . TRP A 1 103 ? 9.038 5.194 -22.126 1.00 95.12 103 TRP A C 1
ATOM 835 O O . TRP A 1 103 ? 8.549 5.447 -23.229 1.00 95.12 103 TRP A O 1
ATOM 845 N N . SER A 1 104 ? 10.087 5.857 -21.650 1.00 96.50 104 SER A N 1
ATOM 846 C CA . SER A 1 104 ? 10.725 6.977 -22.331 1.00 96.50 104 SER A CA 1
ATOM 847 C C . SER A 1 104 ? 12.210 6.721 -22.606 1.00 96.50 104 SER A C 1
ATOM 849 O O . SER A 1 104 ? 12.863 5.848 -22.032 1.00 96.50 104 SER A O 1
ATOM 851 N N . SER A 1 105 ? 12.803 7.543 -23.475 1.00 97.06 105 SER A N 1
ATOM 852 C CA . SER A 1 105 ? 14.253 7.522 -23.710 1.00 97.06 105 SER A CA 1
ATOM 853 C C . SER A 1 105 ? 15.068 7.864 -22.456 1.00 97.06 105 SER A C 1
ATOM 855 O O . SER A 1 105 ? 16.228 7.461 -22.356 1.00 97.06 105 SER A O 1
ATOM 857 N N . LYS A 1 106 ? 14.470 8.565 -21.482 1.00 97.12 106 LYS A N 1
ATOM 858 C CA . LYS A 1 106 ? 15.096 8.830 -20.181 1.00 97.12 106 LYS A CA 1
ATOM 859 C C . LYS A 1 106 ? 15.203 7.552 -19.355 1.00 97.12 106 LYS A C 1
ATOM 861 O O . LYS A 1 106 ? 16.250 7.331 -18.754 1.00 97.12 106 LYS A O 1
ATOM 866 N N . ASP A 1 107 ? 14.186 6.693 -19.392 1.00 97.06 107 ASP A N 1
ATOM 867 C CA . ASP A 1 107 ? 14.191 5.410 -18.678 1.00 97.06 107 ASP A CA 1
ATOM 868 C C . ASP A 1 107 ? 15.291 4.495 -19.219 1.00 97.06 107 ASP A C 1
ATOM 870 O O . ASP A 1 107 ? 16.079 3.959 -18.445 1.00 97.06 107 ASP A O 1
ATOM 874 N N . ASN A 1 108 ? 15.466 4.443 -20.547 1.00 96.12 108 ASN A N 1
ATOM 875 C CA . ASN A 1 108 ? 16.607 3.759 -21.171 1.00 96.12 108 ASN A CA 1
ATOM 876 C C . ASN A 1 108 ? 17.955 4.257 -20.621 1.00 96.12 108 ASN A C 1
ATOM 878 O O . ASN A 1 108 ? 18.823 3.460 -20.261 1.00 96.12 108 ASN A O 1
ATOM 882 N N . ALA A 1 109 ? 18.147 5.579 -20.566 1.00 97.62 109 ALA A N 1
ATOM 883 C CA . ALA A 1 109 ? 19.390 6.171 -20.082 1.00 97.62 109 ALA A CA 1
ATOM 884 C C . ALA A 1 109 ? 19.640 5.852 -18.598 1.00 97.62 109 ALA A C 1
ATOM 886 O O . ALA A 1 109 ? 20.774 5.539 -18.225 1.00 97.62 109 ALA A O 1
ATOM 887 N N . LEU A 1 110 ? 18.592 5.875 -17.767 1.00 97.19 110 LEU A N 1
ATOM 888 C CA . LEU A 1 110 ? 18.662 5.483 -16.359 1.00 97.19 110 LEU A CA 1
ATOM 889 C C . LEU A 1 110 ? 19.020 4.000 -16.213 1.00 97.19 110 LEU A C 1
ATOM 891 O O . LEU A 1 110 ? 19.954 3.680 -15.481 1.00 97.19 110 LEU A O 1
ATOM 895 N N . CYS A 1 111 ? 18.365 3.108 -16.959 1.00 97.06 111 CYS A N 1
ATOM 896 C CA . CYS A 1 111 ? 18.663 1.676 -16.943 1.00 97.06 111 CYS A CA 1
ATOM 897 C C . CYS A 1 111 ? 20.114 1.384 -17.345 1.00 97.06 111 CYS A C 1
ATOM 899 O O . CYS A 1 111 ? 20.793 0.615 -16.666 1.00 97.06 111 CYS A O 1
ATOM 901 N N . ILE A 1 112 ? 20.619 2.022 -18.407 1.00 97.62 112 ILE A N 1
ATOM 902 C CA . ILE A 1 112 ? 22.019 1.870 -18.835 1.00 97.62 112 ILE A CA 1
ATOM 903 C C . ILE A 1 112 ? 22.974 2.349 -17.738 1.00 97.62 112 ILE A C 1
ATOM 905 O O . ILE A 1 112 ? 23.989 1.705 -17.471 1.00 97.62 112 ILE A O 1
ATOM 909 N N . ASN A 1 113 ? 22.664 3.477 -17.100 1.00 97.81 113 ASN A N 1
ATOM 910 C CA . ASN A 1 113 ? 23.495 4.028 -16.040 1.00 97.81 113 ASN A CA 1
ATOM 911 C C . ASN A 1 113 ? 23.528 3.122 -14.798 1.00 97.81 113 ASN A C 1
ATOM 913 O O . ASN A 1 113 ? 24.606 2.861 -14.269 1.00 97.81 113 ASN A O 1
ATOM 917 N N . GLU A 1 114 ? 22.382 2.599 -14.359 1.00 97.38 114 GLU A N 1
ATOM 918 C CA . GLU A 1 114 ? 22.325 1.656 -13.235 1.00 97.38 114 GLU A CA 1
ATOM 919 C C . GLU A 1 114 ? 23.026 0.331 -13.563 1.00 97.38 114 GLU A C 1
ATOM 921 O O . GLU A 1 114 ? 23.814 -0.158 -12.754 1.00 97.38 114 GLU A O 1
ATOM 926 N N . ALA A 1 115 ? 22.853 -0.208 -14.776 1.00 97.56 115 ALA A N 1
ATOM 927 C CA . ALA A 1 115 ? 23.564 -1.411 -15.211 1.00 97.56 115 ALA A CA 1
ATOM 928 C C . ALA A 1 115 ? 25.091 -1.217 -15.194 1.00 97.56 115 ALA A C 1
ATOM 930 O O . ALA A 1 115 ? 25.822 -2.087 -14.724 1.00 97.56 115 ALA A O 1
ATOM 931 N N . ARG A 1 116 ? 25.582 -0.052 -15.642 1.00 97.44 116 ARG A N 1
ATOM 932 C CA . ARG A 1 116 ? 27.011 0.300 -15.568 1.00 97.44 116 ARG A CA 1
ATOM 933 C C . ARG A 1 116 ? 27.523 0.359 -14.132 1.00 97.44 116 ARG A C 1
ATOM 935 O O . ARG A 1 116 ? 28.608 -0.147 -13.870 1.00 97.44 116 ARG A O 1
ATOM 942 N N . LYS A 1 117 ? 26.754 0.936 -13.203 1.00 97.25 117 LYS A N 1
ATOM 943 C CA . LYS A 1 117 ? 27.132 0.972 -11.780 1.00 97.25 117 LYS A CA 1
ATOM 944 C C . LYS A 1 117 ? 27.245 -0.430 -11.192 1.00 97.25 117 LYS A C 1
ATOM 946 O O . LYS A 1 117 ? 28.209 -0.707 -10.489 1.00 97.25 117 LYS A O 1
ATOM 951 N N . VAL A 1 118 ? 26.293 -1.316 -11.493 1.00 96.94 118 VAL A N 1
ATOM 952 C CA . VAL A 1 118 ? 26.338 -2.709 -11.020 1.00 96.94 118 VAL A CA 1
ATOM 953 C C . VAL A 1 118 ? 27.548 -3.439 -11.599 1.00 96.94 118 VAL A C 1
ATOM 955 O O . VAL A 1 118 ? 28.252 -4.110 -10.853 1.00 96.94 118 VAL A O 1
ATOM 958 N N . LEU A 1 119 ? 27.839 -3.265 -12.892 1.00 97.06 119 LEU A N 1
ATOM 959 C CA . LEU A 1 119 ? 29.036 -3.841 -13.512 1.00 97.06 119 LEU A CA 1
ATOM 960 C C . LEU A 1 119 ? 30.319 -3.369 -12.822 1.00 97.06 119 LEU A C 1
ATOM 962 O O . LEU A 1 119 ? 31.176 -4.194 -12.528 1.00 97.06 119 LEU A O 1
ATOM 966 N N . GLN A 1 120 ? 30.427 -2.075 -12.512 1.00 96.50 120 GLN A N 1
ATOM 967 C CA . GLN A 1 120 ? 31.587 -1.547 -11.796 1.00 96.50 120 GLN A CA 1
ATOM 968 C C . GLN A 1 120 ? 31.727 -2.174 -10.404 1.00 96.50 120 GLN A C 1
ATOM 970 O O . GLN A 1 120 ? 32.805 -2.631 -10.053 1.00 96.50 120 GLN A O 1
ATOM 975 N N . LEU A 1 121 ? 30.631 -2.274 -9.643 1.00 95.56 121 LEU A N 1
ATOM 976 C CA . LEU A 1 121 ? 30.655 -2.899 -8.316 1.00 95.56 121 LEU A CA 1
ATOM 977 C C . LEU A 1 121 ? 31.108 -4.364 -8.362 1.00 95.56 121 LEU A C 1
ATOM 979 O O . LEU A 1 121 ? 31.786 -4.810 -7.439 1.00 95.56 121 LEU A O 1
ATOM 983 N N . LEU A 1 122 ? 30.745 -5.101 -9.417 1.00 94.56 122 LEU A N 1
ATOM 984 C CA . LEU A 1 122 ? 31.183 -6.484 -9.616 1.00 94.56 122 LEU A CA 1
ATOM 985 C C . LEU A 1 122 ? 32.682 -6.567 -9.930 1.00 94.56 122 LEU A C 1
ATOM 987 O O . LEU A 1 122 ? 33.363 -7.413 -9.358 1.00 94.56 122 LEU A O 1
ATOM 991 N N . VAL A 1 123 ? 33.204 -5.673 -10.778 1.00 95.56 123 VAL A N 1
ATOM 992 C CA . VAL A 1 123 ? 34.649 -5.580 -11.060 1.00 95.56 123 VAL A CA 1
ATOM 993 C C . VAL A 1 123 ? 35.422 -5.250 -9.781 1.00 95.56 123 VAL A C 1
ATOM 995 O O . VAL A 1 123 ? 36.356 -5.967 -9.432 1.00 95.56 123 VAL A O 1
ATOM 998 N N . ASP A 1 124 ? 34.970 -4.249 -9.023 1.00 94.44 124 ASP A N 1
ATOM 999 C CA . ASP A 1 124 ? 35.598 -3.844 -7.760 1.00 94.44 124 ASP A CA 1
ATOM 1000 C C . ASP A 1 124 ? 35.537 -4.960 -6.695 1.00 94.44 124 ASP A C 1
ATOM 1002 O O . ASP A 1 124 ? 36.366 -5.030 -5.785 1.00 94.44 124 ASP A O 1
ATOM 1006 N N . GLU A 1 125 ? 34.515 -5.820 -6.727 1.00 93.62 125 GLU A N 1
ATOM 1007 C CA . GLU A 1 125 ? 34.422 -6.991 -5.850 1.00 93.62 125 GLU A CA 1
ATOM 1008 C C . GLU A 1 125 ? 35.387 -8.108 -6.275 1.00 93.62 125 GLU A C 1
ATOM 1010 O O . GLU A 1 125 ? 35.997 -8.739 -5.410 1.00 93.62 125 GLU A O 1
ATOM 1015 N N . GLU A 1 126 ? 35.562 -8.345 -7.578 1.00 91.69 126 GLU A N 1
ATOM 1016 C CA . GLU A 1 126 ? 36.547 -9.307 -8.084 1.00 91.69 126 GLU A CA 1
ATOM 1017 C C . GLU A 1 126 ? 37.986 -8.881 -7.787 1.00 91.69 126 GLU A C 1
ATOM 1019 O O . GLU A 1 126 ? 38.793 -9.722 -7.389 1.00 91.69 126 GLU A O 1
ATOM 1024 N N . GLU A 1 127 ? 38.307 -7.596 -7.942 1.00 91.06 127 GLU A N 1
ATOM 1025 C CA . GLU A 1 127 ? 39.630 -7.054 -7.615 1.00 91.06 127 GLU A CA 1
ATOM 1026 C C . GLU A 1 127 ? 39.936 -7.218 -6.121 1.00 91.06 127 GLU A C 1
ATOM 1028 O O . GLU A 1 127 ? 40.958 -7.803 -5.767 1.00 91.06 127 GLU A O 1
ATOM 1033 N N . ARG A 1 128 ? 38.992 -6.862 -5.237 1.00 88.44 128 ARG A N 1
ATOM 1034 C CA . ARG A 1 128 ? 39.144 -7.076 -3.786 1.00 88.44 128 ARG A CA 1
ATOM 1035 C C . ARG A 1 128 ? 39.358 -8.543 -3.412 1.00 88.44 128 ARG A C 1
ATOM 1037 O O . ARG A 1 128 ? 40.205 -8.839 -2.578 1.00 88.44 128 ARG A O 1
ATOM 1044 N N . LYS A 1 129 ? 38.637 -9.478 -4.042 1.00 87.12 129 LYS A N 1
ATOM 1045 C CA . LYS A 1 129 ? 38.827 -10.923 -3.800 1.00 87.12 129 LYS A CA 1
ATOM 1046 C C . LYS A 1 129 ? 40.192 -11.433 -4.266 1.00 87.12 129 LYS A C 1
ATOM 1048 O O . LYS A 1 129 ? 40.695 -12.393 -3.690 1.00 87.12 129 LYS A O 1
ATOM 1053 N N . ARG A 1 130 ? 40.778 -10.832 -5.307 1.00 81.25 130 ARG A N 1
ATOM 1054 C CA . ARG A 1 130 ? 42.143 -11.154 -5.753 1.00 81.25 130 ARG A CA 1
ATOM 1055 C C . ARG A 1 130 ? 43.189 -10.612 -4.782 1.00 81.25 130 ARG A C 1
ATOM 1057 O O . ARG A 1 130 ? 44.150 -11.321 -4.506 1.00 81.25 130 ARG A O 1
ATOM 1064 N N . ASP A 1 131 ? 42.968 -9.421 -4.233 1.00 76.81 131 ASP A N 1
ATOM 1065 C CA . ASP A 1 131 ? 43.880 -8.790 -3.272 1.00 76.81 131 ASP A CA 1
ATOM 1066 C C . ASP A 1 131 ? 43.844 -9.455 -1.880 1.00 76.81 131 ASP A C 1
ATOM 1068 O O . ASP A 1 131 ? 44.864 -9.510 -1.199 1.00 76.81 131 ASP A O 1
ATOM 1072 N N . GLU A 1 132 ? 42.697 -10.006 -1.463 1.00 75.94 132 GLU A N 1
ATOM 1073 C CA . GLU A 1 132 ? 42.537 -10.763 -0.204 1.00 75.94 132 GLU A CA 1
ATOM 1074 C C . GLU A 1 132 ? 42.956 -12.248 -0.314 1.00 75.94 132 GLU A C 1
ATOM 1076 O O . GLU A 1 132 ? 42.995 -12.958 0.690 1.00 75.94 132 GLU A O 1
ATOM 1081 N N . GLY A 1 133 ? 43.245 -12.731 -1.528 1.00 60.19 133 GLY A N 1
ATOM 1082 C CA . GLY A 1 133 ? 43.592 -14.124 -1.837 1.00 60.19 133 GLY A CA 1
ATOM 1083 C C . GLY A 1 133 ? 45.094 -14.434 -1.918 1.00 60.19 133 GLY A C 1
ATOM 1084 O O . GLY A 1 133 ? 45.448 -15.471 -2.484 1.00 60.19 133 GLY A O 1
ATOM 1085 N N . VAL A 1 134 ? 45.957 -13.554 -1.393 1.00 49.06 134 VAL A N 1
ATOM 1086 C CA . VAL A 1 134 ? 47.421 -13.738 -1.267 1.00 49.06 134 VAL A CA 1
ATOM 1087 C C . VAL A 1 134 ? 47.812 -13.976 0.187 1.00 49.06 134 VAL A C 1
ATOM 1089 O O . VAL A 1 134 ? 47.347 -13.210 1.058 1.00 49.06 134 VAL A O 1
#